Protein AF-A0A0F9DTC6-F1 (afdb_monomer_lite)

Secondary structure (DSSP, 8-state):
---HHHHHHHHHHHHSHHHHHHHHHHHHHHHHHHHHHHHHH---THHHHHHHHHH-EEEEEE-TTT--EEEEEE-TTPPSSEE-TTT--EEEEEEEE-TTT--EEE--S-SEEE-TTT--EEEGGGTTS--PPPPP-

Sequence (137 aa):
MNEDGLGARLRDWINEGAGRWITMIVAVLVVGGAVAVFVKYSGGPGSKARAAAKAGRRSYYVCPACDAKGEMRVPYGVKWPVACPKCKEVKAIAGILCRKCSKIIPAVDKPFFRCPECGATFDTRFTDQGNPAPPPL

Radius of gyration: 31.87 Å; chains: 1; bounding box: 61×46×75 Å

Structure (mmCIF, N/CA/C/O backbone):
data_AF-A0A0F9DTC6-F1
#
_entry.id   AF-A0A0F9DTC6-F1
#
loop_
_atom_site.group_PDB
_atom_site.id
_atom_site.type_symbol
_atom_site.label_atom_id
_atom_site.label_alt_id
_atom_site.label_comp_id
_atom_site.label_asym_id
_atom_site.label_entity_id
_atom_site.label_seq_id
_atom_site.pdbx_PDB_ins_code
_atom_site.Cartn_x
_atom_site.Cartn_y
_atom_site.Cartn_z
_atom_site.occupancy
_atom_site.B_iso_or_equiv
_atom_site.auth_seq_id
_atom_site.auth_comp_id
_atom_site.auth_asym_id
_atom_site.auth_atom_id
_atom_site.pdbx_PDB_model_num
ATOM 1 N N . MET A 1 1 ? 36.102 25.586 -51.010 1.00 49.47 1 MET A N 1
ATOM 2 C CA . MET A 1 1 ? 36.693 24.588 -50.094 1.00 49.47 1 MET A CA 1
ATOM 3 C C . MET A 1 1 ? 36.129 23.244 -50.524 1.00 49.47 1 MET A C 1
ATOM 5 O O . MET A 1 1 ? 34.922 23.138 -50.647 1.00 49.47 1 MET A O 1
ATOM 9 N N . ASN A 1 2 ? 36.988 22.302 -50.920 1.00 52.03 2 ASN A N 1
ATOM 10 C CA . ASN A 1 2 ? 36.585 21.062 -51.597 1.00 52.03 2 ASN A CA 1
ATOM 11 C C . ASN A 1 2 ? 36.136 20.010 -50.572 1.00 52.03 2 ASN A C 1
ATOM 13 O O . ASN A 1 2 ? 36.957 19.235 -50.084 1.00 52.03 2 ASN A O 1
ATOM 17 N N . GLU A 1 3 ? 34.849 19.993 -50.241 1.00 59.78 3 GLU A N 1
ATOM 18 C CA . GLU A 1 3 ? 34.250 18.991 -49.345 1.00 59.78 3 GLU A CA 1
ATOM 19 C C . GLU A 1 3 ? 34.006 17.640 -50.050 1.00 59.78 3 GLU A C 1
ATOM 21 O O . GLU A 1 3 ? 34.006 16.592 -49.404 1.00 59.78 3 GLU A O 1
ATOM 26 N N . ASP A 1 4 ? 33.938 17.629 -51.385 1.00 63.06 4 ASP A N 1
ATOM 27 C CA . ASP A 1 4 ? 33.607 16.430 -52.173 1.00 63.06 4 ASP A CA 1
ATOM 28 C C . ASP A 1 4 ? 34.745 15.391 -52.228 1.00 63.06 4 ASP A C 1
ATOM 30 O O . ASP A 1 4 ? 34.512 14.188 -52.354 1.00 63.06 4 ASP A O 1
ATOM 34 N N . GLY A 1 5 ? 36.001 15.830 -52.089 1.00 69.50 5 GLY A N 1
ATOM 35 C CA . GLY A 1 5 ? 37.171 14.950 -52.197 1.00 69.50 5 GLY A CA 1
ATOM 36 C C . GLY A 1 5 ? 37.505 14.178 -50.918 1.00 69.50 5 GLY A C 1
ATOM 37 O O . GLY A 1 5 ? 38.141 13.124 -50.977 1.00 69.50 5 GLY A O 1
ATOM 38 N N . LEU A 1 6 ? 37.092 14.686 -49.754 1.00 73.56 6 LEU A N 1
ATOM 39 C CA . LEU A 1 6 ? 37.454 14.095 -48.465 1.00 73.56 6 LEU A CA 1
ATOM 40 C C . LEU A 1 6 ? 36.593 12.863 -48.150 1.00 73.56 6 LEU A C 1
ATOM 42 O O . LEU A 1 6 ? 37.105 11.851 -47.674 1.00 73.56 6 LEU A O 1
ATOM 46 N N . GLY A 1 7 ? 35.295 12.930 -48.463 1.00 75.69 7 GLY A N 1
ATOM 47 C CA . GLY A 1 7 ? 34.345 11.845 -48.205 1.00 75.69 7 GLY A CA 1
ATOM 48 C C . GLY A 1 7 ? 34.590 10.600 -49.061 1.00 75.69 7 GLY A C 1
ATOM 49 O O . GLY A 1 7 ? 34.493 9.483 -48.555 1.00 75.69 7 GLY A O 1
ATOM 50 N N . ALA A 1 8 ? 34.957 10.780 -50.335 1.00 76.94 8 ALA A N 1
ATOM 51 C CA . ALA A 1 8 ? 35.293 9.672 -51.232 1.00 76.94 8 ALA A CA 1
ATOM 52 C C . ALA A 1 8 ? 36.560 8.939 -50.764 1.00 76.94 8 ALA A C 1
ATOM 54 O O . ALA A 1 8 ? 36.537 7.730 -50.551 1.00 76.94 8 ALA A O 1
ATOM 55 N N . ARG A 1 9 ? 37.620 9.696 -50.451 1.00 77.56 9 ARG A N 1
ATOM 56 C CA . ARG A 1 9 ? 38.882 9.152 -49.922 1.00 77.56 9 ARG A CA 1
ATOM 57 C C . ARG A 1 9 ? 38.714 8.431 -48.587 1.00 77.56 9 ARG A C 1
ATOM 59 O O . ARG A 1 9 ? 39.377 7.427 -48.345 1.00 77.56 9 ARG A O 1
ATOM 66 N N . LEU A 1 10 ? 37.824 8.925 -47.725 1.00 78.38 10 LEU A N 1
ATOM 67 C CA . LEU A 1 10 ? 37.503 8.267 -46.462 1.00 78.38 10 LEU A CA 1
ATOM 68 C C . LEU A 1 10 ? 36.750 6.948 -46.688 1.00 78.38 10 LEU A C 1
ATOM 70 O O . LEU A 1 10 ? 37.048 5.965 -46.017 1.00 78.38 10 LEU A O 1
ATOM 74 N N . ARG A 1 11 ? 35.802 6.903 -47.634 1.00 77.69 11 ARG A N 1
ATOM 75 C CA . ARG A 1 11 ? 35.084 5.665 -47.985 1.00 77.69 11 ARG A CA 1
ATOM 76 C C . ARG A 1 11 ? 36.012 4.601 -48.557 1.00 77.69 11 ARG A C 1
ATOM 78 O O . ARG A 1 11 ? 35.908 3.451 -48.140 1.00 77.69 11 ARG A O 1
ATOM 85 N N . ASP A 1 12 ? 36.915 4.978 -49.452 1.00 82.31 12 ASP A N 1
ATOM 86 C CA . ASP A 1 12 ? 37.864 4.033 -50.047 1.00 82.31 12 ASP A CA 1
ATOM 87 C C . ASP A 1 12 ? 38.812 3.474 -48.976 1.00 82.31 12 ASP A C 1
ATOM 89 O O . ASP A 1 12 ? 38.981 2.263 -48.855 1.00 82.31 12 ASP A O 1
ATOM 93 N N . TRP A 1 13 ? 39.310 4.335 -48.082 1.00 84.25 13 TRP A N 1
ATOM 94 C CA . TRP A 1 13 ? 40.145 3.915 -46.955 1.00 84.25 13 TRP A CA 1
ATOM 95 C C . TRP A 1 13 ? 39.415 3.016 -45.945 1.00 84.25 13 TRP A C 1
ATOM 97 O O . TRP A 1 13 ? 39.993 2.050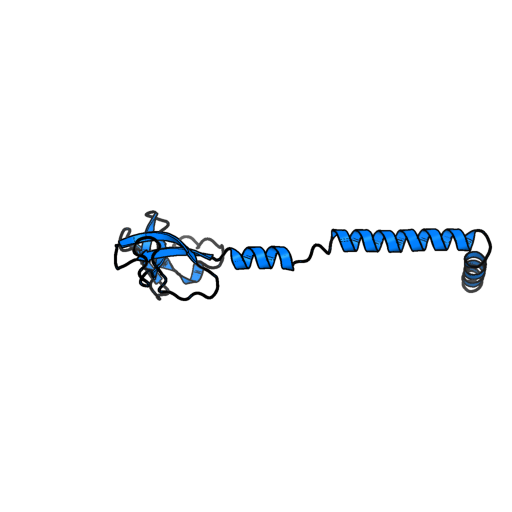 -45.453 1.00 84.25 13 TRP A O 1
ATOM 107 N N . ILE A 1 14 ? 38.142 3.293 -45.636 1.00 83.06 14 ILE A N 1
ATOM 108 C CA . ILE A 1 14 ? 37.323 2.437 -44.758 1.00 83.06 14 ILE A CA 1
ATOM 109 C C . ILE A 1 14 ? 37.146 1.035 -45.361 1.00 83.06 1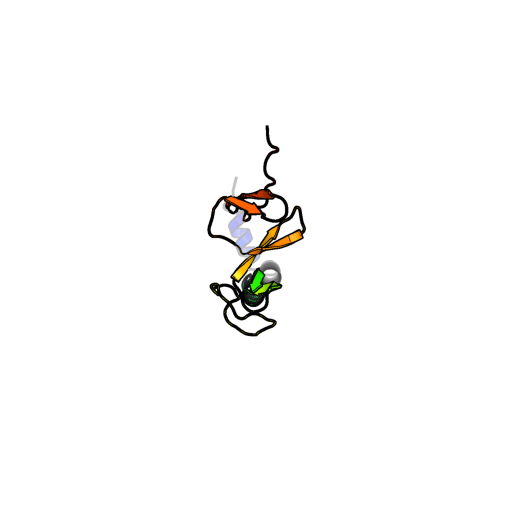4 ILE A C 1
ATOM 111 O O . ILE A 1 14 ? 37.039 0.062 -44.616 1.00 83.06 14 ILE A O 1
ATOM 115 N N . ASN A 1 15 ? 37.132 0.915 -46.690 1.00 80.88 15 ASN A N 1
ATOM 116 C CA . ASN A 1 15 ? 36.909 -0.354 -47.379 1.00 80.88 15 ASN A CA 1
ATOM 117 C C . ASN A 1 15 ? 38.201 -1.144 -47.665 1.00 80.88 15 ASN A C 1
ATOM 119 O O . ASN A 1 15 ? 38.123 -2.359 -47.868 1.00 80.88 15 ASN A O 1
ATOM 123 N N . GLU A 1 16 ? 39.376 -0.509 -47.619 1.00 83.38 16 GLU A N 1
ATOM 124 C CA . GLU A 1 16 ? 40.670 -1.129 -47.927 1.00 83.38 16 GLU A CA 1
ATOM 125 C C . GLU A 1 16 ? 41.581 -1.336 -46.701 1.00 83.38 16 GLU A C 1
ATOM 127 O O . GLU A 1 16 ? 41.605 -0.565 -45.739 1.00 83.38 16 GLU A O 1
ATOM 132 N N . GLY A 1 17 ? 42.385 -2.406 -46.754 1.00 81.81 17 GLY A N 1
ATOM 133 C CA . GLY A 1 17 ? 43.513 -2.643 -45.849 1.00 81.81 17 GLY A CA 1
ATOM 134 C C . GLY A 1 17 ? 43.194 -2.477 -44.357 1.00 81.81 17 GLY A C 1
ATOM 135 O O . GLY A 1 17 ? 42.310 -3.137 -43.809 1.00 81.81 17 GLY A O 1
ATOM 136 N N . ALA A 1 18 ? 43.959 -1.609 -43.688 1.00 82.38 18 ALA A N 1
ATOM 137 C CA . ALA A 1 18 ? 43.877 -1.375 -42.246 1.00 82.38 18 ALA A CA 1
ATOM 138 C C . ALA A 1 18 ? 42.604 -0.623 -41.807 1.00 82.38 18 ALA A C 1
ATOM 140 O O . ALA A 1 18 ? 42.135 -0.838 -40.688 1.00 82.38 18 ALA A O 1
ATOM 141 N N . GLY A 1 19 ? 42.011 0.214 -42.669 1.00 84.06 19 GLY A N 1
ATOM 142 C CA . GLY A 1 19 ? 40.828 1.013 -42.323 1.00 84.06 19 GLY A CA 1
ATOM 143 C C . GLY A 1 19 ? 39.583 0.157 -42.086 1.00 84.06 19 GLY A C 1
ATOM 144 O O . GLY A 1 19 ? 38.813 0.405 -41.153 1.00 84.06 19 GLY A O 1
ATOM 145 N N . ARG A 1 20 ? 39.444 -0.942 -42.832 1.00 88.25 20 ARG A N 1
ATOM 146 C CA . ARG A 1 20 ? 38.370 -1.926 -42.636 1.00 88.25 20 ARG A CA 1
ATOM 147 C C . ARG A 1 20 ? 38.458 -2.643 -41.288 1.00 88.25 20 ARG A C 1
ATOM 149 O O . ARG A 1 20 ? 37.448 -2.858 -40.622 1.00 88.25 20 ARG A O 1
ATOM 156 N N . TRP A 1 21 ? 39.663 -3.009 -40.859 1.00 89.44 21 TRP A N 1
ATOM 157 C CA . TRP A 1 21 ? 39.856 -3.661 -39.560 1.00 89.44 21 TRP A CA 1
ATOM 158 C C . TRP A 1 21 ? 39.582 -2.701 -38.403 1.00 89.44 21 TRP A C 1
ATOM 160 O O . TRP A 1 21 ? 38.908 -3.074 -37.444 1.00 89.44 21 TRP A O 1
ATOM 170 N N . ILE A 1 22 ? 40.029 -1.448 -38.522 1.00 89.06 22 ILE A N 1
ATOM 171 C CA . ILE A 1 22 ? 39.773 -0.409 -37.518 1.00 89.06 22 ILE A CA 1
ATOM 172 C C . ILE A 1 22 ? 38.268 -0.142 -37.387 1.00 89.06 22 ILE A C 1
ATOM 174 O O . ILE A 1 22 ? 37.744 -0.119 -36.273 1.00 89.06 22 ILE A O 1
ATOM 178 N N . THR A 1 23 ? 37.547 -0.001 -38.502 1.00 89.31 23 THR A N 1
ATOM 179 C CA . THR A 1 23 ? 36.095 0.237 -38.467 1.00 89.31 23 THR A CA 1
ATOM 180 C C . THR A 1 23 ? 35.313 -0.938 -37.886 1.00 89.31 23 THR A C 1
ATOM 182 O O . THR A 1 23 ? 34.410 -0.713 -37.080 1.00 89.31 23 THR A O 1
ATOM 185 N N . MET A 1 24 ? 35.692 -2.183 -38.194 1.00 91.50 24 MET A N 1
ATOM 186 C CA . MET A 1 24 ? 35.079 -3.372 -37.586 1.00 91.50 24 MET A CA 1
ATOM 187 C C . MET A 1 24 ? 35.281 -3.412 -36.066 1.00 91.50 24 MET A C 1
ATOM 189 O O . MET A 1 24 ? 34.332 -3.678 -35.332 1.00 91.50 24 MET A O 1
ATOM 193 N N . ILE A 1 25 ? 36.486 -3.101 -35.575 1.00 93.31 25 ILE A N 1
ATOM 194 C CA . ILE A 1 25 ? 36.774 -3.068 -34.132 1.00 93.31 25 ILE A CA 1
ATOM 195 C C . ILE A 1 25 ? 35.941 -1.987 -33.439 1.00 93.31 25 ILE A C 1
ATOM 197 O O . ILE A 1 25 ? 35.309 -2.258 -32.419 1.00 93.31 25 ILE A O 1
ATOM 201 N N . VAL A 1 26 ? 35.892 -0.777 -34.004 1.00 94.44 26 VAL A N 1
ATOM 202 C CA . VAL A 1 26 ? 35.094 0.324 -33.444 1.00 94.44 26 VAL A CA 1
ATOM 203 C C . VAL A 1 26 ? 33.608 -0.036 -33.433 1.00 94.44 26 VAL A C 1
ATOM 205 O O . VAL A 1 26 ? 32.949 0.159 -32.414 1.00 94.44 26 VAL A O 1
ATOM 208 N N . ALA A 1 27 ? 33.082 -0.621 -34.511 1.00 93.69 27 ALA A N 1
ATOM 209 C CA . ALA A 1 27 ? 31.689 -1.056 -34.573 1.00 93.69 27 ALA A CA 1
ATOM 210 C C . ALA A 1 27 ? 31.372 -2.109 -33.499 1.00 93.69 27 ALA A C 1
ATOM 212 O O . ALA A 1 27 ? 30.373 -1.983 -32.793 1.00 93.69 27 ALA A O 1
ATOM 213 N N . VAL A 1 28 ? 32.246 -3.104 -33.315 1.00 95.38 28 VAL A N 1
ATOM 214 C CA . VAL A 1 28 ? 32.091 -4.124 -32.266 1.00 95.38 28 VAL A CA 1
ATOM 215 C C . VAL A 1 28 ? 32.138 -3.501 -30.871 1.00 95.38 28 VAL A C 1
ATOM 217 O O . VAL A 1 28 ? 31.325 -3.866 -30.026 1.00 95.38 28 VAL A O 1
ATOM 220 N N . LEU A 1 29 ? 33.030 -2.538 -30.620 1.00 94.38 29 LEU A N 1
ATOM 221 C CA . LEU A 1 29 ? 33.107 -1.845 -29.331 1.00 94.38 29 LEU A CA 1
ATOM 222 C C . LEU A 1 29 ? 31.858 -1.004 -29.049 1.00 94.38 29 LEU A C 1
ATOM 224 O O . LEU A 1 29 ? 31.344 -1.034 -27.933 1.00 94.38 29 LEU A O 1
ATOM 228 N N . VAL A 1 30 ? 31.339 -0.292 -30.051 1.00 95.44 30 VAL A N 1
ATOM 229 C CA . VAL A 1 30 ? 30.118 0.515 -29.913 1.00 95.44 30 VAL A CA 1
ATOM 230 C C . VAL A 1 30 ? 28.906 -0.380 -29.665 1.00 95.44 30 VAL A C 1
ATOM 232 O O . VAL A 1 30 ? 28.148 -0.137 -28.727 1.00 95.44 30 VAL A O 1
ATOM 235 N N . VAL A 1 31 ? 28.740 -1.445 -30.454 1.00 94.44 31 VAL A N 1
ATOM 236 C CA . VAL A 1 31 ? 27.622 -2.388 -30.296 1.00 94.44 31 VAL A CA 1
ATOM 237 C C . VAL A 1 31 ? 27.739 -3.146 -28.975 1.00 94.44 31 VAL A C 1
ATOM 239 O O . VAL A 1 31 ? 26.768 -3.226 -28.227 1.00 94.44 31 VAL A O 1
ATOM 242 N N . GLY A 1 32 ? 28.926 -3.650 -28.638 1.00 92.69 32 GLY A N 1
ATOM 243 C CA . GLY A 1 32 ? 29.184 -4.345 -27.378 1.00 92.69 32 GLY A CA 1
ATOM 244 C C . GLY A 1 32 ? 28.949 -3.446 -26.163 1.00 92.69 32 GLY A C 1
ATOM 245 O O . GLY A 1 32 ? 28.296 -3.861 -25.206 1.00 92.69 32 GLY A O 1
ATOM 246 N N . GLY A 1 33 ? 29.397 -2.190 -26.228 1.00 91.00 33 GLY A N 1
ATOM 247 C CA . GLY A 1 33 ? 29.127 -1.174 -25.213 1.00 91.00 33 GLY A CA 1
ATOM 248 C C . GLY A 1 33 ? 27.632 -0.889 -25.064 1.00 91.00 33 GLY A C 1
ATOM 249 O O . GLY A 1 33 ? 27.115 -0.903 -23.947 1.00 91.00 33 GLY A O 1
ATOM 250 N N . ALA A 1 34 ? 26.912 -0.711 -26.174 1.00 88.00 34 ALA A N 1
ATOM 251 C CA . ALA A 1 34 ? 25.469 -0.489 -26.163 1.00 88.00 34 ALA A CA 1
ATOM 252 C C . ALA A 1 34 ? 24.701 -1.682 -25.572 1.00 88.00 34 ALA A C 1
ATOM 254 O O . ALA A 1 34 ? 23.795 -1.481 -24.766 1.00 88.00 34 ALA A O 1
ATOM 255 N N . VAL A 1 35 ? 25.091 -2.919 -25.899 1.00 88.75 35 VAL A N 1
ATOM 256 C CA . VAL A 1 35 ? 24.496 -4.137 -25.324 1.00 88.75 35 VAL A CA 1
ATOM 257 C C . VAL A 1 35 ? 24.791 -4.242 -23.829 1.00 88.75 35 VAL A C 1
ATOM 259 O O . VAL A 1 35 ? 23.884 -4.535 -23.055 1.00 88.75 35 VAL A O 1
ATOM 262 N N . ALA A 1 36 ? 26.019 -3.960 -23.388 1.00 85.06 36 ALA A N 1
ATOM 263 C CA . ALA A 1 36 ? 26.378 -3.997 -21.970 1.00 85.06 36 ALA A CA 1
ATOM 264 C C . ALA A 1 36 ? 25.605 -2.951 -21.149 1.00 85.06 36 ALA A C 1
ATOM 266 O O . ALA A 1 36 ? 25.099 -3.258 -20.067 1.00 85.06 36 ALA A O 1
ATOM 267 N N . VAL A 1 37 ? 25.467 -1.731 -21.680 1.00 85.00 37 VAL A N 1
ATOM 268 C CA . VAL A 1 37 ? 24.621 -0.681 -21.097 1.00 85.00 37 VAL A CA 1
ATOM 269 C C . VAL A 1 37 ? 23.171 -1.153 -21.073 1.00 85.00 37 VAL A C 1
ATOM 271 O O . VAL A 1 37 ? 22.550 -1.145 -20.014 1.00 85.00 37 VAL A O 1
ATOM 274 N N . PHE A 1 38 ? 22.641 -1.643 -22.193 1.00 80.38 38 PHE A N 1
ATOM 275 C CA . PHE A 1 38 ? 21.270 -2.130 -22.256 1.00 80.38 38 PHE A CA 1
ATOM 276 C C . PHE A 1 38 ? 21.020 -3.210 -21.206 1.00 80.38 38 PHE A C 1
ATOM 278 O O . PHE A 1 38 ? 20.155 -3.011 -20.373 1.00 80.38 38 PHE A O 1
ATOM 285 N N . VAL A 1 39 ? 21.835 -4.265 -21.128 1.00 80.38 39 VAL A N 1
ATOM 286 C CA . VAL A 1 39 ? 21.701 -5.338 -20.125 1.00 80.38 39 VAL A CA 1
ATOM 287 C C . VAL A 1 39 ? 21.784 -4.808 -18.688 1.00 80.38 39 VAL A C 1
ATOM 289 O O . VAL A 1 39 ? 21.019 -5.238 -17.823 1.00 80.38 39 VAL A O 1
ATOM 292 N N . LYS A 1 40 ? 22.688 -3.859 -18.409 1.00 79.12 40 LYS A N 1
ATOM 293 C CA . LYS A 1 40 ? 22.848 -3.277 -17.068 1.00 79.12 40 LYS A CA 1
ATOM 294 C C . LYS A 1 40 ? 21.642 -2.429 -16.654 1.00 79.12 40 LYS A C 1
ATOM 296 O O . LYS A 1 40 ? 21.261 -2.446 -15.484 1.00 79.12 40 LYS A O 1
ATOM 301 N N . TYR A 1 41 ? 21.047 -1.696 -17.592 1.00 73.38 41 TYR A N 1
ATOM 302 C CA . TYR A 1 41 ? 19.951 -0.760 -17.326 1.00 73.38 41 TYR A CA 1
ATOM 303 C C . TYR A 1 41 ? 18.560 -1.323 -17.661 1.00 73.38 41 TYR A C 1
ATOM 305 O O . TYR A 1 41 ? 17.557 -0.772 -17.217 1.00 73.38 41 TYR A O 1
ATOM 313 N N . SER A 1 42 ? 18.474 -2.464 -18.347 1.00 64.75 42 SER A N 1
ATOM 314 C CA . SER A 1 42 ? 17.237 -3.187 -18.662 1.00 64.75 42 SER A CA 1
ATOM 315 C C . SER A 1 42 ? 16.796 -4.135 -17.548 1.00 64.75 42 SER A C 1
ATOM 317 O O . SER A 1 42 ? 15.949 -4.998 -17.785 1.00 64.75 42 SER A O 1
ATOM 319 N N . GLY A 1 43 ? 17.348 -4.000 -16.334 1.00 56.34 43 GLY A N 1
ATOM 320 C CA . GLY A 1 43 ? 16.801 -4.591 -15.113 1.00 56.34 43 GLY A CA 1
ATOM 321 C C . GLY A 1 43 ? 15.367 -4.101 -14.906 1.00 56.34 43 GLY A C 1
ATOM 322 O O . GLY A 1 43 ? 15.125 -3.096 -14.244 1.00 56.34 43 GLY A O 1
ATOM 323 N N . GLY A 1 44 ? 14.431 -4.777 -15.570 1.00 53.72 44 GLY A N 1
ATOM 324 C CA . GLY A 1 44 ? 13.148 -4.208 -15.939 1.00 53.72 44 GLY A CA 1
ATOM 325 C C . GLY A 1 44 ? 12.257 -3.839 -14.747 1.00 53.72 44 GLY A C 1
ATOM 326 O O . GLY A 1 44 ? 12.286 -4.503 -13.705 1.00 53.72 44 GLY A O 1
ATOM 327 N N . PRO A 1 45 ? 11.380 -2.834 -14.915 1.00 55.19 45 PRO A N 1
ATOM 328 C CA . PRO A 1 45 ? 10.482 -2.328 -13.870 1.00 55.19 45 PRO A CA 1
ATOM 329 C C . PRO A 1 45 ? 9.484 -3.372 -13.320 1.00 55.19 45 PRO A C 1
ATOM 331 O O . PRO A 1 45 ? 8.829 -3.139 -12.304 1.00 55.19 45 PRO A O 1
ATOM 334 N N . GLY A 1 46 ? 9.372 -4.549 -13.945 1.00 55.19 46 GLY A N 1
ATOM 335 C CA . GLY A 1 46 ? 8.388 -5.576 -13.598 1.00 55.19 46 GLY A CA 1
ATOM 336 C C . GLY A 1 46 ? 8.691 -6.402 -12.342 1.00 55.19 46 GLY A C 1
ATOM 337 O O . GLY A 1 46 ? 7.755 -6.852 -11.680 1.00 55.19 46 GLY A O 1
ATOM 338 N N . SER A 1 47 ? 9.960 -6.604 -11.968 1.00 58.38 47 SER A N 1
ATOM 339 C CA . SER A 1 47 ? 10.307 -7.462 -10.818 1.00 58.38 47 SER A CA 1
ATOM 340 C C . SER A 1 47 ? 9.972 -6.792 -9.482 1.00 58.38 47 SER A C 1
ATOM 342 O O . SER A 1 47 ? 9.372 -7.408 -8.598 1.00 58.38 47 SER A O 1
ATOM 344 N N . LYS A 1 48 ? 10.262 -5.491 -9.365 1.00 58.81 48 LYS A N 1
ATOM 345 C CA . LYS A 1 48 ? 9.933 -4.689 -8.179 1.00 58.81 48 LYS A CA 1
ATOM 346 C C . LYS A 1 48 ? 8.431 -4.418 -8.065 1.00 58.81 48 LYS A C 1
ATOM 348 O O . LYS A 1 48 ? 7.889 -4.495 -6.966 1.00 58.81 48 LYS A O 1
ATOM 353 N N . ALA A 1 49 ? 7.741 -4.193 -9.186 1.00 60.16 49 ALA A N 1
ATOM 354 C CA . ALA A 1 49 ? 6.291 -3.996 -9.199 1.00 60.16 49 ALA A CA 1
ATOM 355 C C . ALA A 1 49 ? 5.522 -5.249 -8.733 1.00 60.16 49 ALA A C 1
ATOM 357 O O . ALA A 1 49 ? 4.604 -5.147 -7.920 1.00 60.16 49 ALA A O 1
ATOM 358 N N . ARG A 1 50 ? 5.933 -6.450 -9.169 1.00 59.22 50 ARG A N 1
ATOM 359 C CA . ARG A 1 50 ? 5.314 -7.716 -8.728 1.00 59.22 50 ARG A CA 1
ATOM 360 C C . ARG A 1 50 ? 5.582 -8.020 -7.251 1.00 59.22 50 ARG A C 1
ATOM 362 O O . ARG A 1 50 ? 4.685 -8.501 -6.559 1.00 59.22 50 ARG A O 1
ATOM 369 N N . ALA A 1 51 ? 6.775 -7.695 -6.748 1.00 62.16 51 ALA A N 1
ATOM 370 C CA . ALA A 1 51 ? 7.094 -7.826 -5.325 1.00 62.16 51 ALA A CA 1
ATOM 371 C C . ALA A 1 51 ? 6.266 -6.860 -4.454 1.00 62.16 51 ALA A C 1
ATOM 373 O O . ALA A 1 51 ? 5.743 -7.262 -3.414 1.00 62.16 51 ALA A O 1
ATOM 374 N N . ALA A 1 52 ? 6.080 -5.615 -4.905 1.00 62.19 52 ALA A N 1
ATOM 375 C CA . ALA A 1 52 ? 5.242 -4.632 -4.220 1.00 62.19 52 ALA A CA 1
ATOM 376 C C . ALA A 1 52 ? 3.754 -5.028 -4.221 1.00 62.19 52 ALA A C 1
ATOM 378 O O . ALA A 1 52 ? 3.087 -4.909 -3.194 1.00 62.19 52 ALA A O 1
ATOM 379 N N . ALA A 1 53 ? 3.244 -5.572 -5.332 1.00 62.97 53 ALA A N 1
ATOM 380 C CA . ALA A 1 53 ? 1.861 -6.038 -5.428 1.00 62.97 53 ALA A CA 1
ATOM 381 C C . ALA A 1 53 ? 1.560 -7.190 -4.452 1.00 62.97 53 ALA A C 1
ATOM 383 O O . ALA A 1 53 ? 0.515 -7.196 -3.802 1.00 62.97 53 ALA A O 1
ATOM 384 N N . LYS A 1 54 ? 2.499 -8.132 -4.282 1.00 63.44 54 LYS A N 1
ATOM 385 C CA . LYS A 1 54 ? 2.345 -9.261 -3.348 1.00 63.44 54 LYS A CA 1
ATOM 386 C C . LYS A 1 54 ? 2.447 -8.842 -1.877 1.00 63.44 54 LYS A C 1
ATOM 388 O O . LYS A 1 54 ? 1.944 -9.541 -1.003 1.00 63.44 54 LYS A O 1
ATOM 393 N N . ALA A 1 55 ? 3.076 -7.702 -1.595 1.00 71.75 55 ALA A N 1
ATOM 394 C CA . ALA A 1 55 ? 3.245 -7.208 -0.237 1.00 71.75 55 ALA A CA 1
ATOM 395 C C . ALA A 1 55 ? 1.943 -6.656 0.376 1.00 71.75 55 ALA A C 1
ATOM 397 O O . ALA A 1 55 ? 1.849 -6.602 1.595 1.00 71.75 55 ALA A O 1
ATOM 398 N N . GLY A 1 56 ? 0.938 -6.263 -0.415 1.00 80.94 56 GLY A N 1
ATOM 399 C CA . GLY A 1 56 ? -0.279 -5.625 0.106 1.00 80.94 56 GLY A CA 1
ATOM 400 C C . GLY A 1 56 ? -0.030 -4.250 0.748 1.00 80.94 56 GLY A C 1
ATOM 401 O O . GLY A 1 56 ? 1.104 -3.768 0.831 1.00 80.94 56 GLY A O 1
ATOM 402 N N . ARG A 1 57 ? -1.103 -3.608 1.221 1.00 83.62 57 ARG A N 1
ATOM 403 C CA . ARG A 1 57 ? -1.050 -2.343 1.969 1.00 83.62 57 ARG A CA 1
ATOM 404 C C . ARG A 1 57 ? -1.065 -2.599 3.473 1.00 83.62 57 ARG A C 1
ATOM 406 O O . ARG A 1 57 ? -1.788 -3.474 3.948 1.00 83.62 57 ARG A O 1
ATOM 413 N N . ARG A 1 58 ? -0.279 -1.832 4.232 1.00 85.94 58 ARG A N 1
ATOM 414 C CA . ARG A 1 58 ? -0.413 -1.799 5.696 1.00 85.94 58 ARG A CA 1
ATOM 415 C C . ARG A 1 58 ? -1.651 -0.989 6.042 1.00 85.94 58 ARG A C 1
ATOM 417 O O . ARG A 1 58 ? -1.857 0.097 5.505 1.00 85.94 58 ARG A O 1
ATOM 424 N N . SER A 1 59 ? -2.503 -1.535 6.889 1.00 87.56 59 SER A N 1
ATOM 425 C CA . SER A 1 59 ? -3.711 -0.861 7.345 1.00 87.56 59 SER A CA 1
ATOM 426 C C . SER A 1 59 ? -3.989 -1.261 8.783 1.00 87.56 59 SER A C 1
ATOM 428 O O . SER A 1 59 ? -3.736 -2.396 9.184 1.00 87.56 59 SER A O 1
ATOM 430 N N . TYR A 1 60 ? -4.511 -0.327 9.567 1.00 90.56 60 TYR A N 1
ATOM 431 C CA . TYR A 1 60 ? -5.004 -0.653 10.896 1.00 90.56 60 TYR A CA 1
ATOM 432 C C . TYR A 1 60 ? -6.374 -1.310 10.773 1.00 90.56 60 TYR A C 1
ATOM 434 O O . TYR A 1 60 ? -7.124 -1.021 9.839 1.00 90.56 60 TYR A O 1
ATOM 442 N N . TYR A 1 61 ? -6.692 -2.197 11.707 1.00 92.00 61 TYR A N 1
ATOM 443 C CA . TYR A 1 61 ? -7.992 -2.846 11.783 1.00 92.00 61 TYR A CA 1
ATOM 444 C C . TYR A 1 61 ? -8.574 -2.733 13.185 1.00 92.00 61 TYR A C 1
ATOM 446 O O . TYR A 1 61 ? -7.841 -2.641 14.175 1.00 92.00 61 TYR A O 1
ATOM 454 N N . VAL A 1 62 ? -9.900 -2.781 13.247 1.00 92.25 62 VAL A N 1
ATOM 455 C CA . VAL A 1 62 ? -10.675 -2.938 14.478 1.00 92.25 62 VAL A CA 1
ATOM 456 C C . VAL A 1 62 ? -11.683 -4.055 14.245 1.00 92.25 62 VAL A C 1
ATOM 458 O O . VAL A 1 62 ? -12.395 -4.052 13.244 1.00 92.25 62 VAL A O 1
ATOM 461 N N . CYS A 1 63 ? -11.726 -5.045 15.128 1.00 93.12 63 CYS A N 1
ATOM 462 C CA . CYS A 1 63 ? -12.690 -6.132 15.056 1.00 93.12 63 CYS A CA 1
ATOM 463 C C . CYS A 1 63 ? -13.800 -5.924 16.093 1.00 93.12 63 CYS A C 1
ATOM 465 O O . CYS A 1 63 ? -13.520 -6.063 17.277 1.00 93.12 63 CYS A O 1
ATOM 467 N N . PRO A 1 64 ? -15.053 -5.671 15.682 1.00 90.56 64 PRO A N 1
ATOM 468 C CA . PRO A 1 64 ? -16.172 -5.484 16.604 1.00 90.56 64 PRO A CA 1
ATOM 469 C C . PRO A 1 64 ? -16.627 -6.784 17.288 1.00 90.56 64 PRO A C 1
ATOM 471 O O . PRO A 1 64 ? -17.400 -6.731 18.231 1.00 90.56 64 PRO A O 1
ATOM 474 N N . ALA A 1 65 ? -16.180 -7.957 16.823 1.00 90.56 65 ALA A N 1
ATOM 475 C CA . ALA A 1 65 ? -16.557 -9.242 17.419 1.00 90.56 65 ALA 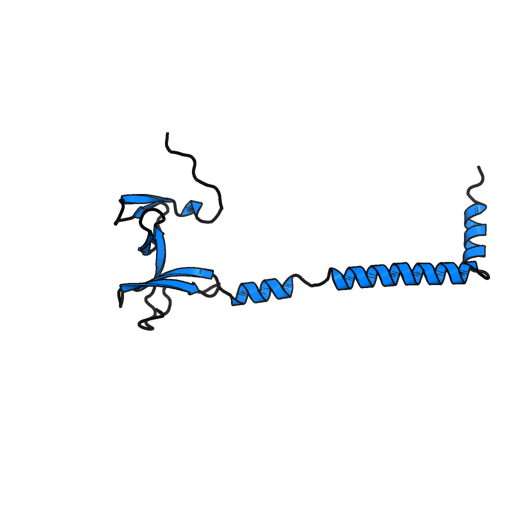A CA 1
ATOM 476 C C . ALA A 1 65 ? -15.704 -9.637 18.632 1.00 90.56 65 ALA A C 1
ATOM 478 O O . ALA A 1 65 ? -16.156 -10.394 19.481 1.00 90.56 65 ALA A O 1
ATOM 479 N N . CYS A 1 66 ? -14.449 -9.181 18.683 1.00 91.50 66 CYS A N 1
ATOM 480 C CA . CYS A 1 66 ? -13.497 -9.556 19.735 1.00 91.50 66 CYS A CA 1
ATOM 481 C C . CYS A 1 66 ? -12.673 -8.372 20.263 1.00 91.50 66 CYS A C 1
ATOM 483 O O . CYS A 1 66 ? -11.652 -8.580 20.916 1.00 91.50 66 CYS A O 1
ATOM 485 N N . ASP A 1 67 ? -13.051 -7.145 19.894 1.00 89.81 67 ASP A N 1
ATOM 486 C CA . ASP A 1 67 ? -12.369 -5.880 20.211 1.00 89.81 67 ASP A CA 1
ATOM 487 C C . ASP A 1 67 ? -10.866 -5.841 19.883 1.00 89.81 67 ASP A C 1
ATOM 489 O O . ASP A 1 67 ? -10.096 -5.005 20.370 1.00 89.81 67 ASP A O 1
ATOM 493 N N . ALA A 1 68 ? -10.414 -6.736 19.003 1.00 91.44 68 ALA A N 1
ATOM 494 C CA . ALA A 1 68 ? -9.034 -6.766 18.559 1.00 91.44 68 ALA A CA 1
ATOM 495 C C . ALA A 1 68 ? -8.736 -5.552 17.678 1.00 91.44 68 ALA A C 1
ATOM 497 O O . ALA A 1 68 ? -9.403 -5.321 16.669 1.00 91.44 68 ALA A O 1
ATOM 498 N N . LYS A 1 69 ? -7.677 -4.822 18.027 1.00 92.25 69 LYS A N 1
ATOM 499 C CA . LYS A 1 69 ? -7.133 -3.717 17.239 1.00 92.25 69 LYS A CA 1
ATOM 500 C C . LYS A 1 69 ? -5.644 -3.909 17.002 1.00 92.25 69 LYS A C 1
ATOM 502 O O . LYS A 1 69 ? -4.935 -4.409 17.876 1.00 92.25 69 LYS A O 1
ATOM 507 N N . GLY A 1 70 ? -5.175 -3.523 15.823 1.00 90.25 70 GLY A N 1
ATOM 508 C CA . GLY A 1 70 ? -3.766 -3.640 15.461 1.00 90.25 70 GLY A CA 1
ATOM 509 C C . GLY A 1 70 ? -3.490 -3.234 14.022 1.00 90.25 70 GLY A C 1
ATOM 510 O O . GLY A 1 70 ? -4.385 -2.797 13.303 1.00 90.25 70 GLY A O 1
ATOM 511 N N . GLU A 1 71 ? -2.238 -3.388 13.607 1.00 90.56 71 GLU A N 1
ATOM 512 C CA . GLU A 1 71 ? -1.844 -3.299 12.203 1.00 90.56 71 GLU A CA 1
ATOM 513 C C . GLU A 1 71 ? -1.994 -4.675 11.543 1.00 90.56 71 GLU A C 1
ATOM 515 O O . GLU A 1 71 ? -1.668 -5.706 12.134 1.00 90.56 71 GLU A O 1
ATOM 520 N N . MET A 1 72 ? -2.485 -4.696 10.309 1.00 88.31 72 MET A N 1
ATOM 521 C CA . MET A 1 72 ? -2.453 -5.875 9.456 1.00 88.31 72 MET A CA 1
ATOM 522 C C . MET A 1 72 ? -2.087 -5.496 8.024 1.00 88.31 72 MET A C 1
ATOM 524 O O . MET A 1 72 ? -2.225 -4.350 7.588 1.00 88.31 72 MET A O 1
ATOM 528 N N . ARG A 1 73 ? -1.625 -6.489 7.269 1.00 88.00 73 ARG A N 1
ATOM 529 C CA . ARG A 1 73 ? -1.363 -6.340 5.841 1.00 88.00 73 ARG A CA 1
ATOM 530 C C . ARG A 1 73 ? -2.569 -6.832 5.061 1.00 88.00 73 ARG A C 1
ATOM 532 O O . ARG A 1 73 ? -2.934 -7.999 5.162 1.00 88.00 73 ARG A O 1
ATOM 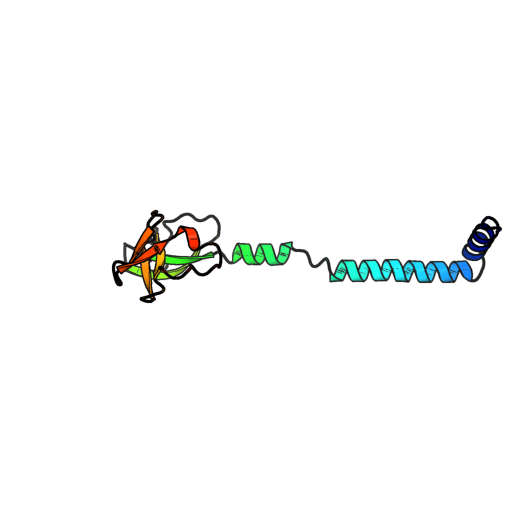539 N N . VAL A 1 74 ? -3.183 -5.936 4.300 1.00 85.25 74 VAL A N 1
ATOM 540 C CA . VAL A 1 74 ? -4.353 -6.234 3.474 1.00 85.25 74 VAL A CA 1
ATOM 541 C C . VAL A 1 74 ? -3.908 -6.284 2.016 1.00 85.25 74 VAL A C 1
ATOM 543 O O . VAL A 1 74 ? -3.291 -5.323 1.548 1.00 85.25 74 VAL A O 1
ATOM 546 N N . PRO A 1 75 ? -4.186 -7.368 1.272 1.00 84.50 75 PRO A N 1
ATOM 547 C CA . PRO A 1 75 ? -3.895 -7.410 -0.155 1.00 84.50 75 PRO A CA 1
ATOM 548 C C . PRO A 1 75 ? -4.574 -6.253 -0.899 1.00 84.50 75 PRO A C 1
ATOM 550 O O . PRO A 1 75 ? -5.680 -5.829 -0.552 1.00 84.50 75 PRO A O 1
ATOM 553 N N . TYR A 1 76 ? -3.912 -5.729 -1.932 1.00 80.69 76 TYR A N 1
ATOM 554 C CA . TYR A 1 76 ? -4.528 -4.726 -2.800 1.00 80.69 76 TYR A CA 1
ATOM 555 C C . TYR A 1 76 ? -5.785 -5.314 -3.464 1.00 80.69 76 TYR A C 1
ATOM 557 O O . TYR A 1 76 ? -5.788 -6.473 -3.866 1.00 80.69 76 TYR A O 1
ATOM 565 N N . GLY A 1 77 ? -6.861 -4.526 -3.543 1.00 80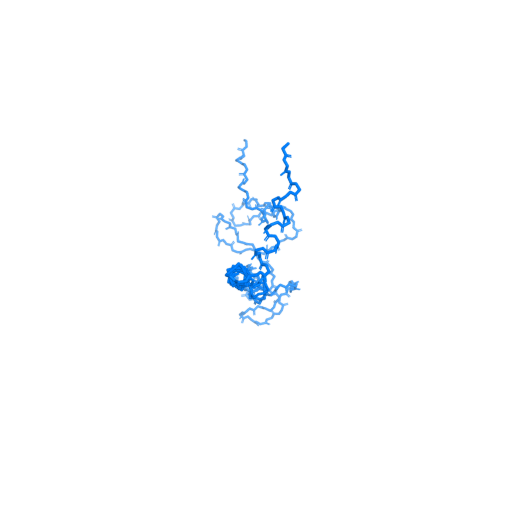.69 77 GLY A N 1
ATOM 566 C CA . GLY A 1 77 ? -8.144 -4.954 -4.120 1.00 80.69 77 GLY A CA 1
ATOM 567 C C . GLY A 1 77 ? -9.120 -5.626 -3.146 1.00 80.69 77 GLY A C 1
ATOM 568 O O . GLY A 1 77 ? -10.285 -5.802 -3.493 1.00 80.69 77 GLY A O 1
ATOM 569 N N . VAL A 1 78 ? -8.703 -5.942 -1.914 1.00 83.81 78 VAL A N 1
ATOM 570 C CA . VAL A 1 78 ? -9.616 -6.468 -0.887 1.00 83.81 78 VAL A CA 1
ATOM 571 C C . VAL A 1 78 ? -10.400 -5.323 -0.240 1.00 83.81 78 VAL A C 1
ATOM 573 O O . VAL A 1 78 ? -9.819 -4.344 0.247 1.00 83.81 78 VAL A O 1
ATOM 576 N N . LYS A 1 79 ? -11.731 -5.455 -0.235 1.00 85.50 79 LYS A N 1
ATOM 577 C CA . LYS A 1 79 ? -12.657 -4.541 0.445 1.00 85.50 79 LYS A CA 1
ATOM 578 C C . LYS A 1 79 ? -12.895 -5.003 1.882 1.00 85.50 79 LYS A C 1
ATOM 580 O O . LYS A 1 79 ? -12.881 -6.196 2.165 1.00 85.50 79 LYS A O 1
ATOM 585 N N . TRP A 1 80 ? -13.105 -4.043 2.775 1.00 85.75 80 TRP A N 1
ATOM 586 C CA . TRP A 1 80 ? -13.540 -4.304 4.145 1.00 85.75 80 TRP A CA 1
ATOM 587 C C . TRP A 1 80 ? -15.044 -4.637 4.161 1.00 85.75 80 TRP A C 1
ATOM 589 O O . TRP A 1 80 ? -15.766 -4.106 3.315 1.00 85.75 80 TRP A O 1
ATOM 599 N N . PRO A 1 81 ? -15.535 -5.465 5.101 1.00 89.56 81 PRO A N 1
ATOM 600 C CA . PRO A 1 81 ? -14.810 -6.091 6.211 1.00 89.56 81 PRO A CA 1
ATOM 601 C C . PRO A 1 81 ? -13.955 -7.302 5.794 1.00 89.56 81 PRO A C 1
ATOM 603 O O . PRO A 1 81 ? -14.254 -7.985 4.821 1.00 89.56 81 PRO A O 1
ATOM 606 N N . VAL A 1 82 ? -12.884 -7.579 6.542 1.00 90.56 82 VAL A N 1
ATOM 607 C CA . VAL A 1 82 ? -11.961 -8.707 6.298 1.00 90.56 82 VAL A CA 1
ATOM 608 C C . VAL A 1 82 ? -11.913 -9.657 7.496 1.00 90.56 82 VAL A C 1
ATOM 610 O O . VAL A 1 82 ? -12.410 -9.343 8.581 1.00 90.56 82 VAL A O 1
ATOM 613 N N . ALA A 1 83 ? -11.304 -10.830 7.309 1.00 91.12 83 ALA A N 1
ATOM 614 C CA . ALA A 1 83 ? -11.089 -11.790 8.387 1.00 91.12 83 ALA A CA 1
ATOM 615 C C . ALA A 1 83 ? -10.178 -11.202 9.478 1.00 91.12 83 ALA A C 1
ATOM 617 O O . ALA A 1 83 ? -9.054 -10.772 9.209 1.00 91.12 83 ALA A O 1
ATOM 618 N N . CYS A 1 84 ? -10.654 -11.201 10.722 1.00 91.12 84 CYS A N 1
ATOM 619 C CA . CYS A 1 84 ? -9.853 -10.808 11.870 1.00 91.12 84 CYS A CA 1
ATOM 620 C C . CYS A 1 84 ? -8.731 -11.833 12.104 1.00 91.12 84 CYS A C 1
ATOM 622 O O . CYS A 1 84 ? -9.017 -13.025 12.207 1.00 91.12 84 CYS A O 1
ATOM 624 N N . PRO A 1 85 ? -7.470 -11.417 12.295 1.00 89.25 85 PRO A N 1
ATOM 625 C CA . PRO A 1 85 ? -6.378 -12.354 12.562 1.00 89.25 85 PRO A CA 1
ATOM 626 C C . PRO A 1 85 ? -6.494 -13.070 13.920 1.00 89.25 85 PRO A C 1
ATOM 628 O O . PRO A 1 85 ? -5.843 -14.092 14.109 1.00 89.25 85 PRO A O 1
ATOM 631 N N . LYS A 1 86 ? -7.310 -12.560 14.860 1.00 91.12 86 LYS A N 1
ATOM 632 C CA . LYS A 1 86 ? -7.525 -13.185 16.177 1.00 91.12 86 LYS A CA 1
ATOM 633 C C . LYS A 1 86 ? -8.707 -14.156 16.188 1.00 91.12 86 LYS A C 1
ATOM 635 O O . LYS A 1 86 ? -8.512 -15.338 16.439 1.00 91.12 86 LYS A O 1
ATOM 640 N N . CYS A 1 87 ? -9.921 -13.676 15.908 1.00 92.31 87 CYS A N 1
ATOM 641 C CA . CYS A 1 87 ? -11.132 -14.506 15.964 1.00 92.31 87 CYS A CA 1
ATOM 642 C C . CYS A 1 87 ? -11.490 -15.192 14.637 1.00 92.31 87 CYS A C 1
ATOM 644 O O . CYS A 1 87 ? -12.427 -15.979 14.601 1.00 92.31 87 CYS A O 1
ATOM 646 N N . LYS A 1 88 ? -10.771 -14.896 13.544 1.00 89.44 88 LYS A N 1
ATOM 647 C CA . LYS A 1 88 ? -11.005 -15.416 12.181 1.00 89.44 88 LYS A CA 1
ATOM 648 C C . LYS A 1 88 ? -12.356 -15.045 11.552 1.00 89.44 88 LYS A C 1
ATOM 650 O O . LYS A 1 88 ? -12.586 -15.381 10.396 1.00 89.44 88 LYS A O 1
ATOM 655 N N . GLU A 1 89 ? -13.213 -14.292 12.241 1.00 91.38 89 GLU A N 1
ATOM 656 C CA . GLU A 1 89 ? -14.467 -13.795 11.670 1.00 91.38 89 GLU A CA 1
ATOM 657 C C . GLU A 1 89 ? -14.237 -12.668 10.655 1.00 91.38 89 GLU A C 1
ATOM 659 O O . GLU A 1 89 ? -13.418 -11.770 10.874 1.00 91.38 89 GLU A O 1
ATOM 664 N N . VAL A 1 90 ? -15.024 -12.659 9.574 1.00 89.69 90 VAL A N 1
ATOM 665 C CA . VAL A 1 90 ? -15.010 -11.622 8.523 1.00 89.69 90 VAL A CA 1
ATOM 666 C C . VAL A 1 90 ? -15.805 -10.387 8.961 1.00 89.69 90 VAL A C 1
ATOM 668 O O . VAL A 1 90 ? -16.801 -10.002 8.358 1.00 89.69 90 VAL A O 1
ATOM 671 N N . LYS A 1 91 ? -15.386 -9.789 10.076 1.00 90.00 91 LYS A N 1
ATOM 672 C CA . LYS A 1 91 ? -16.001 -8.584 10.653 1.00 90.00 91 LYS A CA 1
ATOM 673 C C . LYS A 1 91 ? -14.992 -7.482 10.951 1.00 90.00 91 LYS A C 1
ATOM 675 O O . LYS A 1 91 ? -15.395 -6.412 11.392 1.00 90.00 91 LYS A O 1
ATOM 680 N N . ALA A 1 92 ? -13.691 -7.715 10.754 1.00 89.75 92 ALA A N 1
ATOM 681 C CA . ALA A 1 92 ? -12.705 -6.663 10.970 1.00 89.75 92 ALA A CA 1
ATOM 682 C C . ALA A 1 92 ? -12.957 -5.531 9.974 1.00 89.75 92 ALA A C 1
ATOM 684 O O . ALA A 1 92 ? -13.148 -5.797 8.793 1.00 89.75 92 ALA A O 1
ATOM 685 N N . ILE A 1 93 ? -12.968 -4.295 10.458 1.00 91.12 93 ILE A N 1
ATOM 686 C CA . ILE A 1 93 ? -13.150 -3.071 9.675 1.00 91.12 93 ILE A CA 1
ATOM 687 C C . ILE A 1 93 ? -11.857 -2.261 9.662 1.00 91.12 93 ILE A C 1
ATOM 689 O O . ILE A 1 93 ? -10.977 -2.463 10.505 1.00 91.12 93 ILE A O 1
ATOM 693 N N . ALA A 1 94 ? -11.750 -1.335 8.709 1.00 87.88 94 ALA A N 1
ATOM 694 C CA . ALA A 1 94 ? -10.618 -0.426 8.633 1.00 87.88 94 ALA A CA 1
ATOM 695 C C . ALA A 1 94 ? -10.528 0.421 9.909 1.00 87.88 94 ALA A C 1
ATOM 697 O O . ALA A 1 94 ? -11.536 0.900 10.426 1.00 87.88 94 ALA A O 1
ATOM 698 N N . GLY A 1 95 ? -9.312 0.605 10.408 1.00 87.69 95 GLY A N 1
ATOM 699 C CA . GLY A 1 95 ? -8.999 1.474 11.530 1.00 87.69 95 GLY A CA 1
ATOM 700 C C . GLY A 1 95 ? -8.127 2.651 11.107 1.00 87.69 95 GLY A C 1
ATOM 701 O O . GLY A 1 95 ? -7.389 2.584 10.123 1.00 87.69 95 GLY A O 1
ATOM 702 N N . ILE A 1 96 ? -8.180 3.719 11.893 1.00 84.81 96 ILE A N 1
ATOM 703 C CA . ILE A 1 96 ? -7.311 4.891 11.788 1.00 84.81 96 ILE A CA 1
ATOM 704 C C . ILE A 1 96 ? -6.482 4.966 13.069 1.00 84.81 96 ILE A C 1
ATOM 706 O O . ILE A 1 96 ? -7.004 4.759 14.165 1.00 84.81 96 ILE A O 1
ATOM 710 N N . LEU A 1 97 ? -5.188 5.262 12.948 1.00 86.19 97 LEU A N 1
ATOM 711 C CA . LEU A 1 97 ? -4.347 5.565 14.103 1.00 86.19 97 LEU A CA 1
ATOM 712 C C . LEU A 1 97 ? -4.442 7.060 14.417 1.00 86.19 97 LEU A C 1
ATOM 714 O O . LEU A 1 97 ? -4.015 7.901 13.624 1.00 86.19 97 LEU A O 1
ATOM 718 N N . CYS A 1 98 ? -4.961 7.403 15.592 1.00 84.44 98 CYS A N 1
ATOM 719 C CA . CYS A 1 98 ? -4.920 8.775 16.077 1.00 84.44 98 CYS A CA 1
ATOM 720 C C . CYS A 1 98 ? -3.483 9.140 16.467 1.00 84.44 98 CYS A C 1
ATOM 722 O O . CYS A 1 98 ? -2.957 8.603 17.436 1.00 84.44 98 CYS A O 1
ATOM 724 N N . ARG A 1 99 ? -2.849 10.088 15.768 1.00 82.31 99 ARG A N 1
ATOM 725 C CA . ARG A 1 99 ? -1.463 10.496 16.076 1.00 82.31 99 ARG A CA 1
ATOM 726 C C . ARG A 1 99 ? -1.299 11.185 17.433 1.00 82.31 99 ARG A C 1
ATOM 728 O O . ARG A 1 99 ? -0.200 11.182 17.967 1.00 82.31 99 ARG A O 1
ATOM 735 N N . LYS A 1 100 ? -2.364 11.780 17.987 1.00 82.94 100 LYS A N 1
ATOM 736 C CA . 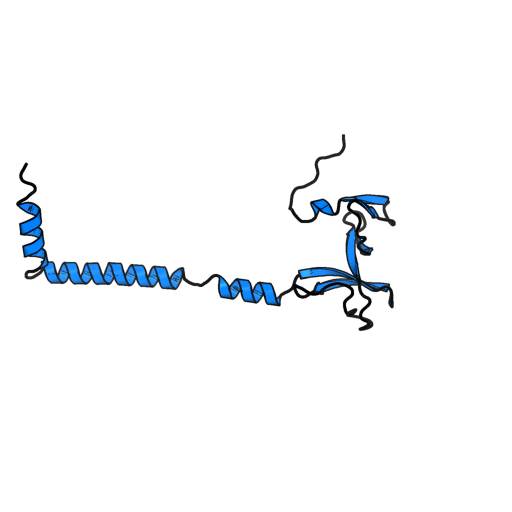LYS A 1 100 ? -2.286 12.471 19.286 1.00 82.94 100 LYS A CA 1
ATOM 737 C C . LYS A 1 100 ? -2.290 11.512 20.473 1.00 82.94 100 LYS A C 1
ATOM 739 O O . LYS A 1 100 ? -1.561 11.741 21.425 1.00 82.94 100 LYS A O 1
ATOM 744 N N . CYS A 1 101 ? -3.117 10.467 20.436 1.00 85.38 101 CYS A N 1
ATOM 745 C CA . CYS A 1 101 ? -3.244 9.519 21.550 1.00 85.38 101 CYS A CA 1
ATOM 746 C C . CYS A 1 101 ? -2.741 8.107 21.227 1.00 85.38 101 CYS A C 1
ATOM 748 O O . CYS A 1 101 ? -2.868 7.215 22.060 1.00 85.38 101 CYS A O 1
ATOM 750 N N . SER A 1 102 ? -2.212 7.880 20.022 1.00 85.44 102 SER A N 1
ATOM 751 C CA . SER A 1 102 ? -1.737 6.581 19.522 1.00 85.44 102 SER A CA 1
ATOM 752 C C . SER A 1 102 ? -2.766 5.447 19.625 1.00 85.44 102 SER A C 1
ATOM 754 O O . SER A 1 102 ? -2.414 4.270 19.587 1.00 85.44 102 SER A O 1
ATOM 756 N N . LYS A 1 103 ? -4.058 5.782 19.741 1.00 85.88 103 LYS A N 1
ATOM 757 C CA . LYS A 1 103 ? -5.151 4.807 19.782 1.00 85.88 103 LYS A CA 1
ATOM 758 C C . LYS A 1 103 ? -5.657 4.517 18.373 1.00 85.88 103 LYS A C 1
ATOM 760 O O . LYS A 1 103 ? -5.830 5.428 17.561 1.00 85.88 103 LYS A O 1
ATOM 765 N N . ILE A 1 104 ? -5.917 3.237 18.111 1.00 87.56 104 ILE A N 1
ATOM 766 C CA . ILE A 1 104 ? -6.594 2.776 16.898 1.00 87.56 104 ILE A CA 1
ATOM 767 C C . ILE A 1 104 ? -8.097 2.856 17.138 1.00 87.56 104 ILE A C 1
ATOM 769 O O . ILE A 1 104 ? -8.599 2.343 18.139 1.00 87.56 104 ILE A O 1
ATOM 773 N N . ILE A 1 105 ? -8.787 3.492 16.206 1.00 86.25 105 ILE A N 1
ATOM 774 C CA . ILE A 1 105 ? -10.230 3.727 16.225 1.00 86.25 105 ILE A CA 1
ATOM 775 C C . ILE A 1 105 ? -10.832 3.303 14.887 1.00 86.25 105 ILE A C 1
ATOM 777 O O . ILE A 1 105 ? -10.110 3.287 13.888 1.00 86.25 105 ILE A O 1
ATOM 781 N N . PRO A 1 106 ? -12.120 2.932 14.841 1.00 86.00 106 PRO A N 1
ATOM 782 C CA . PRO A 1 106 ? -12.764 2.543 13.595 1.00 86.00 106 PRO A CA 1
ATOM 783 C C . PRO A 1 106 ? -12.752 3.708 12.601 1.00 86.00 106 PRO A C 1
ATOM 785 O O . PRO A 1 106 ? -13.064 4.846 12.958 1.00 86.00 106 PRO A O 1
ATOM 788 N N . ALA A 1 107 ? -12.372 3.420 11.359 1.00 79.56 107 ALA A N 1
ATOM 789 C CA . ALA A 1 107 ? -12.516 4.363 10.266 1.00 79.56 107 ALA A CA 1
ATOM 790 C C . ALA A 1 107 ? -14.008 4.607 10.023 1.00 79.56 107 ALA A C 1
ATOM 792 O O . ALA A 1 107 ? -14.811 3.675 10.030 1.00 79.56 107 ALA A O 1
ATOM 793 N N . VAL A 1 108 ? -14.369 5.867 9.811 1.00 73.88 108 VAL A N 1
ATOM 794 C CA . VAL A 1 108 ? -15.732 6.274 9.475 1.00 73.88 108 VAL A CA 1
ATOM 795 C C . VAL A 1 108 ? -15.671 6.922 8.100 1.00 73.88 108 VAL A C 1
ATOM 797 O O . VAL A 1 108 ? -14.762 7.716 7.859 1.00 73.88 108 VAL A O 1
ATOM 800 N N . ASP A 1 109 ? -16.630 6.619 7.224 1.00 67.75 109 ASP A N 1
ATOM 801 C CA . ASP A 1 109 ? -16.805 7.277 5.919 1.00 67.75 109 ASP A CA 1
ATOM 802 C C . ASP A 1 109 ? -17.291 8.724 6.099 1.00 67.75 109 ASP A C 1
ATOM 804 O O . ASP A 1 109 ? -18.422 9.092 5.782 1.00 67.75 109 ASP A O 1
ATOM 808 N N . LYS A 1 110 ? -16.445 9.559 6.704 1.00 68.62 110 LYS A N 1
ATOM 809 C CA . LYS A 1 110 ? -16.672 10.988 6.901 1.00 68.62 110 LYS A CA 1
ATOM 810 C C . LYS A 1 110 ? -15.381 11.748 6.595 1.00 68.62 110 LYS A C 1
ATOM 812 O O . LYS A 1 110 ? -14.309 11.310 7.020 1.00 68.62 110 LYS A O 1
ATOM 817 N N . PRO A 1 111 ? -15.475 12.902 5.910 1.00 66.44 111 PRO A N 1
ATOM 818 C CA . PRO A 1 111 ? -14.306 13.711 5.568 1.00 66.44 111 PRO A CA 1
ATOM 819 C C . PRO A 1 111 ? -13.626 14.287 6.814 1.00 66.44 111 PRO A C 1
ATOM 821 O O . PRO A 1 111 ? -12.414 14.446 6.847 1.00 66.44 111 PRO A O 1
ATOM 824 N N . PHE A 1 112 ? -14.402 14.561 7.861 1.00 69.69 112 PHE A N 1
ATOM 825 C CA . PHE A 1 112 ? -13.894 14.995 9.152 1.00 69.69 112 PHE A CA 1
ATOM 826 C C . PHE A 1 112 ? -14.260 13.968 10.205 1.00 69.69 112 PHE A C 1
ATOM 828 O O . PHE A 1 112 ? -15.430 13.614 10.375 1.00 69.69 112 PHE A O 1
ATOM 835 N N . PHE A 1 113 ? -13.255 13.516 10.937 1.00 74.44 113 PHE A N 1
ATOM 836 C CA . PHE A 1 113 ? -13.424 12.558 12.008 1.00 74.44 113 PHE A CA 1
ATOM 837 C C . PHE A 1 113 ? -12.843 13.122 13.305 1.00 74.44 113 PHE A C 1
ATOM 839 O O . PHE A 1 113 ? -11.685 13.531 13.355 1.00 74.44 113 PHE A O 1
ATOM 846 N N . ARG A 1 114 ? -13.641 13.123 14.376 1.00 80.69 114 ARG A N 1
ATOM 847 C CA . ARG A 1 114 ? -13.205 13.536 15.713 1.00 80.69 114 ARG A CA 1
ATOM 848 C C . ARG A 1 114 ? -12.898 12.304 16.553 1.00 80.69 114 ARG A C 1
ATOM 850 O O . ARG A 1 114 ? -13.765 11.460 16.755 1.00 80.69 114 ARG A O 1
ATOM 857 N N . CYS A 1 115 ? -11.675 12.212 17.066 1.00 81.38 115 CYS A N 1
ATOM 858 C CA . CYS A 1 115 ? -11.280 11.128 17.953 1.00 81.38 115 CYS A CA 1
ATOM 859 C C . CYS A 1 115 ? -12.075 11.203 19.265 1.00 81.38 115 CYS A C 1
ATOM 861 O O . CYS A 1 115 ? -11.993 12.228 19.944 1.00 81.38 115 CYS A O 1
ATOM 863 N N . PRO A 1 116 ? -12.800 10.138 19.655 1.00 80.62 116 PRO A N 1
ATOM 864 C CA . PRO A 1 116 ? -13.595 10.138 20.884 1.00 80.62 116 PRO A CA 1
ATOM 865 C C . PRO A 1 116 ? -12.730 10.171 22.150 1.00 80.62 116 PRO A C 1
ATOM 867 O O . PRO A 1 116 ? -13.195 10.576 23.204 1.00 80.62 116 PRO A O 1
ATOM 870 N N . GLU A 1 117 ? -11.461 9.779 22.040 1.00 81.94 117 GLU A N 1
ATOM 871 C CA . GLU A 1 117 ? -10.547 9.627 23.175 1.00 81.94 117 GLU A CA 1
ATOM 872 C C . GLU A 1 117 ? -9.829 10.929 23.537 1.00 81.94 117 GLU A C 1
ATOM 874 O O . GLU A 1 117 ? -9.648 11.243 24.705 1.00 81.94 117 GLU A O 1
ATOM 879 N N . CYS A 1 118 ? -9.397 11.696 22.533 1.00 84.44 118 CYS A N 1
ATOM 880 C CA . CYS A 1 118 ? -8.633 12.931 22.745 1.00 84.44 118 CYS A CA 1
ATOM 881 C C . CYS A 1 118 ? -9.313 14.178 22.166 1.00 84.44 118 CYS A C 1
ATOM 883 O O . CYS A 1 118 ? -8.729 15.258 22.170 1.00 84.44 118 CYS A O 1
ATOM 885 N N . GLY A 1 119 ? -10.501 14.032 21.573 1.00 82.12 119 GLY A N 1
ATOM 886 C CA . GLY A 1 119 ? -11.278 15.128 20.994 1.00 82.12 119 GLY A CA 1
ATOM 887 C C . GLY A 1 119 ? -10.686 15.764 19.734 1.00 82.12 119 GLY A C 1
ATOM 888 O O . GLY A 1 119 ? -11.240 16.754 19.261 1.00 82.12 119 GLY A O 1
ATOM 889 N N . ALA A 1 120 ? -9.590 15.230 19.190 1.00 80.44 120 ALA A N 1
ATOM 890 C CA . ALA A 1 120 ? -8.894 15.811 18.045 1.00 80.44 120 ALA A CA 1
ATOM 891 C C . ALA A 1 120 ? -9.627 15.528 16.732 1.00 80.44 120 ALA A C 1
ATOM 893 O O . ALA A 1 120 ? -10.013 14.387 16.479 1.00 80.44 120 ALA A O 1
ATOM 894 N N . THR A 1 121 ? -9.781 16.554 15.901 1.00 79.44 121 THR A N 1
ATOM 895 C CA . THR A 1 121 ? -10.383 16.444 14.569 1.00 79.44 121 THR A CA 1
ATOM 896 C C . THR A 1 121 ? -9.300 16.168 13.533 1.00 79.44 121 THR A C 1
ATOM 898 O O . THR A 1 121 ? -8.284 16.858 13.490 1.00 79.44 121 THR A O 1
ATOM 901 N N . PHE A 1 122 ? -9.525 15.152 12.711 1.00 72.25 122 PHE A N 1
ATOM 902 C CA . PHE A 1 122 ? -8.681 14.750 11.598 1.00 72.25 122 PHE A CA 1
ATOM 903 C C . PHE A 1 122 ? -9.484 14.900 10.314 1.00 72.25 122 PHE A C 1
ATOM 905 O O . PHE A 1 122 ? -10.647 14.495 10.264 1.00 72.25 122 PHE A O 1
ATOM 912 N N . ASP A 1 123 ? -8.863 15.472 9.290 1.00 72.56 123 ASP A N 1
ATOM 913 C CA . ASP A 1 123 ? -9.423 15.477 7.947 1.00 72.56 123 ASP A CA 1
ATOM 914 C C . ASP A 1 123 ? -8.820 14.299 7.173 1.00 72.56 123 ASP A C 1
ATOM 916 O O . ASP A 1 123 ? -7.610 14.226 6.941 1.00 72.56 123 ASP A O 1
ATOM 920 N N . THR A 1 124 ? -9.675 13.335 6.841 1.00 63.16 124 THR A N 1
ATOM 921 C CA . THR A 1 124 ? -9.301 12.095 6.151 1.00 63.16 124 THR A CA 1
ATOM 922 C C . THR A 1 124 ? -8.985 12.327 4.672 1.00 63.16 124 THR A C 1
ATOM 924 O O . THR A 1 124 ? -8.463 11.430 4.019 1.00 63.16 124 THR A O 1
ATOM 927 N N . ARG A 1 125 ? -9.218 13.536 4.139 1.00 61.88 125 ARG A N 1
ATOM 928 C CA . ARG A 1 125 ? -8.838 13.915 2.768 1.00 61.88 125 ARG A CA 1
ATOM 929 C C . ARG A 1 125 ? -7.341 14.172 2.605 1.00 61.88 125 ARG A C 1
ATOM 931 O O . ARG A 1 125 ? -6.835 14.101 1.491 1.00 61.88 125 ARG A O 1
ATOM 938 N N . PHE A 1 126 ? -6.627 14.460 3.693 1.00 53.31 126 PHE A N 1
ATOM 939 C CA . PHE A 1 126 ? -5.201 14.812 3.654 1.00 53.31 126 PHE A CA 1
ATOM 940 C C . PHE A 1 126 ? -4.261 13.634 3.942 1.00 53.31 126 PHE A C 1
ATOM 942 O O . PHE A 1 126 ? -3.044 13.802 3.923 1.00 53.31 126 PHE A O 1
ATOM 949 N N . THR A 1 127 ? -4.777 12.430 4.208 1.00 51.41 127 THR A N 1
ATOM 950 C CA . THR A 1 127 ? -3.927 11.277 4.557 1.00 51.41 127 THR A CA 1
ATOM 951 C C . THR A 1 127 ? -3.223 10.608 3.374 1.00 51.41 127 THR A C 1
ATOM 953 O O . THR A 1 127 ? -2.367 9.756 3.609 1.00 51.41 127 THR A O 1
ATOM 956 N N . ASP A 1 128 ? -3.490 11.039 2.137 1.00 46.69 128 ASP A N 1
ATOM 957 C CA . ASP A 1 128 ? -2.916 10.420 0.934 1.00 46.69 128 ASP A CA 1
ATOM 958 C C . ASP A 1 128 ? -1.743 11.202 0.316 1.00 46.69 128 ASP A C 1
ATOM 960 O O . ASP A 1 128 ? -1.076 10.691 -0.583 1.00 46.69 128 ASP A O 1
ATOM 964 N N . GLN A 1 129 ? -1.429 12.417 0.782 1.00 39.22 129 GLN A N 1
ATOM 965 C CA . GLN A 1 129 ? -0.332 13.217 0.221 1.00 39.22 129 GLN A CA 1
ATOM 966 C C . GLN A 1 129 ? 0.464 13.896 1.332 1.00 39.22 129 GLN A C 1
ATOM 968 O O . GLN A 1 129 ? -0.075 14.671 2.113 1.00 39.22 129 GLN A O 1
ATOM 973 N N . GLY A 1 130 ? 1.756 13.572 1.413 1.00 40.84 130 GLY A N 1
ATOM 974 C CA . GLY A 1 130 ? 2.684 14.016 2.451 1.00 40.84 130 GLY A CA 1
ATOM 975 C C . GLY A 1 130 ? 2.967 15.520 2.472 1.00 40.84 130 GLY A C 1
ATOM 976 O O . GLY A 1 130 ? 4.098 15.918 2.228 1.00 40.84 130 GLY A O 1
ATOM 977 N N . ASN A 1 131 ? 1.978 16.331 2.843 1.00 42.91 131 ASN A N 1
ATOM 978 C CA . ASN A 1 131 ? 2.159 17.724 3.233 1.00 42.91 131 ASN A CA 1
ATOM 979 C C . ASN A 1 131 ? 1.603 17.955 4.649 1.00 42.91 131 ASN A C 1
ATOM 981 O O . ASN A 1 131 ? 0.470 17.558 4.933 1.00 42.91 131 ASN A O 1
ATOM 985 N N . PRO A 1 132 ? 2.372 18.579 5.561 1.00 44.44 132 PRO A N 1
ATOM 986 C CA . PRO A 1 132 ? 1.855 18.967 6.864 1.00 44.44 132 PRO A CA 1
ATOM 987 C C . PRO A 1 132 ? 0.833 20.101 6.712 1.00 44.44 132 PRO A C 1
ATOM 989 O O . PRO A 1 132 ? 1.045 21.049 5.957 1.00 44.44 132 PRO A O 1
ATOM 992 N N . ALA A 1 133 ? -0.282 19.988 7.436 1.00 49.25 133 ALA A N 1
ATOM 993 C CA . ALA A 1 133 ? -1.306 21.024 7.499 1.00 49.25 133 ALA A CA 1
ATOM 994 C C . ALA A 1 133 ? -0.714 22.346 8.032 1.00 49.25 133 ALA A C 1
ATOM 996 O O . ALA A 1 133 ? 0.122 22.303 8.943 1.00 49.25 133 ALA A O 1
ATOM 997 N N . PRO A 1 134 ? -1.143 23.511 7.510 1.00 46.12 134 PRO A N 1
ATOM 998 C CA . PRO A 1 134 ? -0.749 24.793 8.074 1.00 46.12 134 PRO A CA 1
ATOM 999 C C . PRO A 1 134 ? -1.283 24.934 9.512 1.00 46.12 134 PRO A C 1
ATOM 1001 O O . PRO A 1 134 ? -2.336 24.369 9.836 1.00 46.12 134 PRO A O 1
ATOM 1004 N N . PRO A 1 135 ? -0.562 25.653 10.392 1.00 49.19 135 PRO A N 1
ATOM 1005 C CA . PRO A 1 135 ? -1.013 25.889 11.757 1.00 49.19 135 PRO A CA 1
ATOM 1006 C C . PRO A 1 135 ? -2.337 26.676 11.768 1.00 49.19 135 PRO A C 1
ATOM 1008 O O . PRO A 1 135 ? -2.578 27.473 10.858 1.00 49.19 135 PRO A O 1
ATOM 1011 N N . PRO A 1 136 ? -3.205 26.454 12.773 1.00 62.66 136 PRO A N 1
ATOM 1012 C CA . PRO A 1 136 ? -4.430 27.232 12.925 1.00 62.66 136 PRO A CA 1
ATOM 1013 C C . PRO A 1 136 ? -4.105 28.708 13.211 1.00 62.66 136 PRO A C 1
ATOM 1015 O O . PRO A 1 136 ? -3.162 28.989 13.953 1.00 62.66 136 PRO A O 1
ATOM 1018 N N . LEU A 1 137 ? -4.887 29.606 12.596 1.00 50.31 137 LEU A N 1
ATOM 1019 C CA . LEU A 1 137 ? -4.925 31.049 12.874 1.00 50.31 137 LEU A CA 1
ATOM 1020 C C . LEU A 1 137 ? -5.518 31.332 14.258 1.00 50.31 137 LEU A C 1
ATOM 1022 O O . LEU A 1 137 ? -6.476 30.613 14.634 1.00 50.31 137 LEU A O 1
#

Foldseek 3Di:
DDPPVPVVVLVVQCVDDPNVVVVVVVVCVVVVVVVVVCVVPPPPPPVVVVVVQVQADWFWKAAPVPRDTDIDGDHPPDDDQQQDPPPRDSRIATWDQDPVPRDTDHDDPDQWDADPPPRDIDGPVPPPDPDDDDDDD

Organism: NCBI:txid412755

pLDDT: mean 78.06, std 14.35, range [39.22, 95.44]